Protein AF-A0A535SKG4-F1 (afdb_monomer_lite)

Secondary structure (DSSP, 8-state):
--HHHHHHHHHHHHTTT-SS-GGGGGGS-HHHHHHHHHHHHHHEEE-SS--SS--HHHHHHHHHHHH-----HHHHHHHHHHTTPPBS-TT-SS--BSEEESS-GGGG---

Sequence (111 aa):
MSRKDYERLCSELDNTRQKDHPHAYEVLSQEEREALQYWIERAIQTAPKADERHSSYGLKHEYERETKLYVSHAQFKGAMLVAGYLPTEKGEQSWHFKIKPAYDEKSFSHD

pLDDT: mean 79.91, std 12.3, range [37.0, 92.19]

Foldseek 3Di:
DDPVVLVVLLVVLVVQPAPLRLCVLVVDDPVVLVLLLVCCVQFKDAAPDWDPPDWLVNVQVVSCVVVVDHDDSSSSVNSCVVNPWDFPDSNDNTGITRIDTPDDPVPDDDD

Structure (mmCIF, N/CA/C/O backbone):
data_AF-A0A535SKG4-F1
#
_entry.id   AF-A0A535SKG4-F1
#
loop_
_atom_site.group_PDB
_atom_site.id
_atom_site.type_symbol
_atom_site.label_atom_id
_atom_site.label_alt_id
_atom_site.label_comp_id
_atom_site.label_asym_id
_atom_site.label_entity_id
_atom_site.label_seq_id
_atom_site.pdbx_PDB_ins_code
_atom_site.Cartn_x
_atom_site.Ca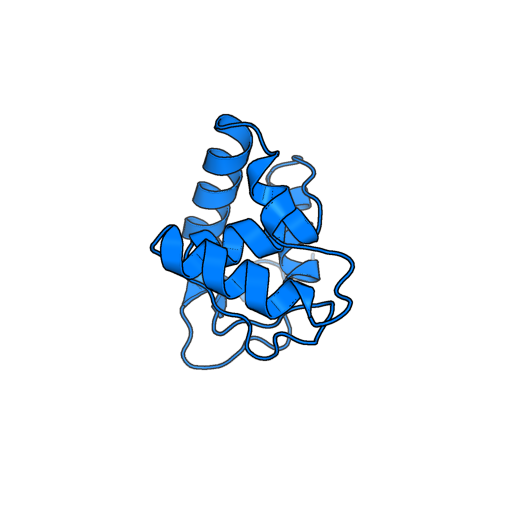rtn_y
_atom_site.Cartn_z
_atom_site.occupancy
_atom_site.B_iso_or_equiv
_atom_site.auth_seq_id
_atom_site.auth_comp_id
_atom_site.auth_asym_id
_atom_site.auth_atom_id
_atom_site.pdbx_PDB_model_num
AT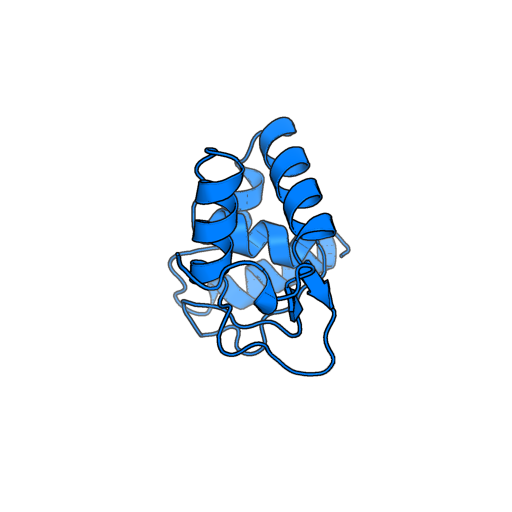OM 1 N N . MET A 1 1 ? -3.263 -11.025 -0.327 1.00 70.75 1 MET A N 1
ATOM 2 C CA . MET A 1 1 ? -2.198 -11.918 0.202 1.00 70.75 1 MET A CA 1
ATOM 3 C C . MET A 1 1 ? -2.752 -12.775 1.348 1.00 70.75 1 MET A C 1
ATOM 5 O O . MET A 1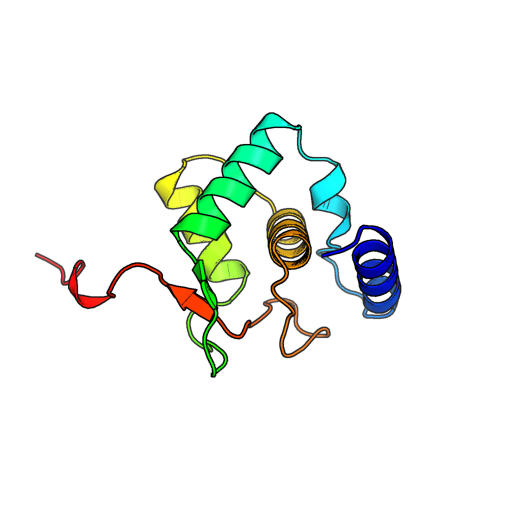 1 ? -3.711 -12.340 1.972 1.00 70.75 1 MET A O 1
ATOM 9 N N . SER A 1 2 ? -2.226 -13.979 1.625 1.00 79.94 2 SER A N 1
ATOM 10 C CA . SER A 1 2 ? -2.662 -14.775 2.794 1.00 79.94 2 SER A CA 1
ATOM 11 C C . SER A 1 2 ? -2.110 -14.190 4.100 1.00 79.94 2 SER A C 1
ATOM 13 O O . SER A 1 2 ? -0.997 -13.666 4.110 1.00 79.94 2 SER A O 1
ATOM 15 N N . ARG A 1 3 ? -2.834 -14.329 5.222 1.00 79.56 3 ARG A N 1
ATOM 16 C CA . ARG A 1 3 ? -2.363 -13.873 6.547 1.00 79.56 3 ARG A CA 1
ATOM 17 C C . ARG A 1 3 ? -1.001 -14.475 6.915 1.00 79.56 3 ARG A C 1
ATOM 19 O O . ARG A 1 3 ? -0.135 -13.760 7.394 1.00 79.56 3 ARG A O 1
ATOM 26 N N . LYS A 1 4 ? -0.783 -15.760 6.618 1.00 82.06 4 LYS A N 1
ATOM 27 C CA . LYS A 1 4 ? 0.497 -16.434 6.902 1.00 82.06 4 LYS A CA 1
ATOM 28 C C . LYS A 1 4 ? 1.661 -15.852 6.096 1.00 82.06 4 LYS A C 1
ATOM 30 O O . LYS A 1 4 ? 2.773 -15.756 6.605 1.00 82.06 4 LYS A O 1
ATOM 35 N N . ASP A 1 5 ? 1.406 -15.454 4.850 1.00 83.50 5 ASP A N 1
ATOM 36 C CA . ASP A 1 5 ? 2.424 -14.823 4.002 1.00 83.50 5 ASP A CA 1
ATOM 37 C C . ASP A 1 5 ? 2.750 -13.415 4.510 1.00 83.50 5 ASP A C 1
ATOM 39 O O . ASP A 1 5 ? 3.912 -13.012 4.516 1.00 83.50 5 ASP A O 1
ATOM 43 N N . TYR A 1 6 ? 1.735 -12.695 4.999 1.00 83.31 6 TYR A N 1
ATOM 44 C CA . TYR A 1 6 ? 1.905 -11.400 5.653 1.00 83.31 6 TYR A CA 1
ATOM 45 C C . TYR A 1 6 ? 2.748 -11.492 6.923 1.00 83.31 6 TYR A C 1
ATOM 47 O O . TYR A 1 6 ? 3.744 -10.782 7.035 1.00 83.31 6 TYR A O 1
ATOM 55 N N . GLU A 1 7 ? 2.410 -12.402 7.835 1.00 83.50 7 GLU A N 1
ATOM 56 C CA . GLU A 1 7 ? 3.164 -12.631 9.074 1.00 83.50 7 GLU A CA 1
ATOM 57 C C . GLU A 1 7 ? 4.620 -13.017 8.784 1.00 83.50 7 GLU A C 1
ATOM 59 O O . GLU A 1 7 ? 5.546 -12.497 9.408 1.00 83.50 7 GLU A O 1
ATOM 64 N N . ARG A 1 8 ? 4.848 -13.880 7.783 1.00 85.06 8 ARG A N 1
ATOM 65 C CA . ARG A 1 8 ? 6.199 -14.261 7.358 1.00 85.06 8 ARG A CA 1
ATOM 66 C C . ARG A 1 8 ? 6.995 -13.062 6.844 1.00 85.06 8 ARG A C 1
ATOM 68 O O . ARG A 1 8 ? 8.146 -12.895 7.235 1.00 85.06 8 ARG A O 1
ATOM 75 N N . LEU A 1 9 ? 6.401 -12.233 5.984 1.00 80.12 9 LEU A N 1
ATOM 76 C CA . LEU A 1 9 ? 7.059 -11.031 5.463 1.00 80.12 9 LEU A CA 1
ATOM 77 C C . LEU A 1 9 ? 7.373 -10.027 6.569 1.00 80.12 9 LEU A C 1
ATOM 79 O O . LEU A 1 9 ? 8.453 -9.446 6.562 1.00 80.12 9 LEU A O 1
ATOM 83 N N . CYS A 1 10 ? 6.463 -9.849 7.523 1.00 79.62 10 CYS A N 1
ATOM 84 C CA . CYS A 1 10 ? 6.703 -9.003 8.685 1.00 79.62 10 CYS A CA 1
ATOM 85 C C . CYS A 1 10 ? 7.898 -9.524 9.501 1.00 79.62 10 CYS A C 1
ATOM 87 O O . CYS A 1 10 ? 8.845 -8.783 9.740 1.00 79.62 10 CYS A O 1
ATOM 89 N N . SER A 1 11 ? 7.939 -10.827 9.791 1.00 79.69 11 SER A N 1
ATOM 90 C CA . SER A 1 11 ? 9.064 -11.446 10.505 1.00 79.69 11 SER A CA 1
ATOM 91 C C . SER A 1 11 ? 10.403 -11.351 9.748 1.00 79.69 11 SER A C 1
ATOM 93 O O . SER A 1 11 ? 11.463 -11.204 10.357 1.00 79.69 11 SER A O 1
ATOM 95 N N . GLU A 1 12 ? 10.390 -11.389 8.411 1.00 78.50 12 GLU A N 1
ATOM 96 C CA . GLU A 1 12 ? 11.590 -11.139 7.599 1.00 78.50 12 GLU A CA 1
ATOM 97 C C . GLU A 1 12 ? 12.096 -9.691 7.745 1.00 78.50 12 GLU A C 1
ATOM 99 O O . GLU A 1 12 ? 13.307 -9.457 7.739 1.00 78.50 12 GLU A O 1
ATOM 104 N N . LEU A 1 13 ? 11.186 -8.725 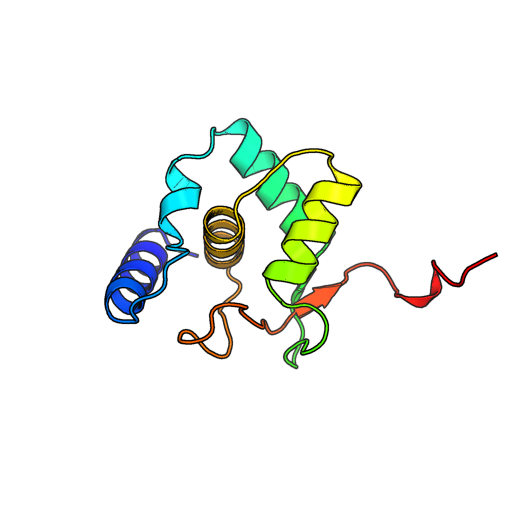7.908 1.00 73.12 13 LEU A N 1
ATOM 105 C CA . LEU A 1 13 ? 11.493 -7.298 8.022 1.00 73.12 13 LEU A CA 1
ATOM 106 C C . LEU A 1 13 ? 11.963 -6.889 9.424 1.00 73.12 13 LEU A C 1
ATOM 108 O O . LEU A 1 13 ? 12.788 -5.978 9.522 1.00 73.12 13 LEU A O 1
ATOM 112 N N . ASP A 1 14 ? 11.554 -7.597 10.480 1.00 67.69 14 ASP A N 1
ATOM 113 C CA . ASP A 1 14 ? 12.053 -7.399 11.854 1.00 67.69 14 ASP A CA 1
ATOM 114 C C . ASP A 1 14 ? 13.594 -7.443 11.930 1.00 67.69 14 ASP A C 1
ATOM 116 O O . ASP A 1 14 ? 14.228 -6.708 12.692 1.00 67.69 14 ASP A O 1
ATOM 120 N N . ASN A 1 15 ? 14.230 -8.242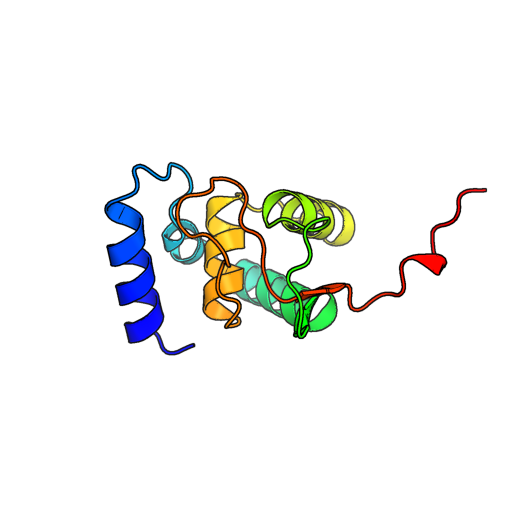 11.068 1.00 62.56 15 ASN A N 1
ATOM 121 C CA . ASN A 1 15 ? 15.687 -8.388 11.021 1.00 62.56 15 ASN A CA 1
ATOM 122 C C . ASN A 1 15 ? 16.425 -7.204 10.366 1.00 62.56 15 ASN A C 1
ATOM 124 O O . ASN A 1 15 ? 17.653 -7.140 10.417 1.00 62.56 15 ASN A O 1
ATOM 128 N N . THR A 1 16 ? 15.713 -6.248 9.760 1.00 61.56 16 THR A N 1
ATOM 129 C CA . THR A 1 16 ? 16.313 -5.181 8.935 1.00 61.56 16 THR A CA 1
ATOM 130 C C . THR A 1 16 ? 16.464 -3.820 9.628 1.00 61.56 16 THR A C 1
ATOM 132 O O . THR A 1 16 ? 16.806 -2.839 8.973 1.00 61.56 16 THR A O 1
ATOM 135 N N . ARG A 1 17 ? 16.270 -3.725 10.958 1.00 58.31 17 ARG A N 1
ATOM 136 C CA . ARG A 1 17 ? 16.288 -2.447 11.725 1.00 58.31 17 ARG A CA 1
ATOM 137 C C . ARG A 1 17 ? 15.317 -1.385 11.178 1.00 58.31 17 ARG A C 1
ATOM 139 O O . ARG A 1 17 ? 15.520 -0.182 11.363 1.00 58.31 17 ARG A O 1
ATOM 146 N N . GLN A 1 18 ? 14.260 -1.815 10.502 1.00 64.44 18 GLN A N 1
ATOM 147 C CA . GLN A 1 18 ? 13.291 -0.917 9.899 1.00 64.44 18 GLN A CA 1
ATOM 148 C C . GLN A 1 18 ? 12.423 -0.285 10.994 1.00 64.44 18 GLN A C 1
ATOM 150 O O . GLN A 1 18 ? 11.773 -0.988 11.760 1.00 64.44 18 GLN A O 1
ATOM 155 N N . LYS A 1 19 ? 12.423 1.051 11.088 1.00 66.00 19 LYS A N 1
ATOM 156 C CA . LYS A 1 19 ? 11.624 1.777 12.095 1.00 66.00 19 LYS A CA 1
ATOM 157 C C . LYS A 1 19 ? 10.117 1.676 11.838 1.00 66.00 19 LYS A C 1
ATOM 159 O O . LYS A 1 19 ? 9.333 1.688 12.780 1.00 66.00 19 LYS A O 1
ATOM 164 N N . ASP A 1 20 ? 9.731 1.562 10.570 1.00 74.56 20 ASP A N 1
ATOM 165 C CA . ASP A 1 20 ? 8.344 1.623 10.108 1.00 74.56 20 ASP A CA 1
ATOM 166 C C . ASP A 1 20 ? 7.781 0.216 9.860 1.00 74.56 20 ASP A C 1
ATOM 168 O O . ASP A 1 20 ? 7.589 -0.189 8.711 1.00 74.56 20 ASP A O 1
ATOM 172 N N . HIS A 1 21 ? 7.575 -0.546 10.939 1.00 78.12 21 HIS A N 1
ATOM 173 C CA . HIS A 1 21 ? 7.188 -1.955 10.852 1.00 78.12 21 HIS A CA 1
ATOM 174 C C . HIS A 1 21 ? 5.725 -2.138 10.383 1.00 78.12 21 HIS A C 1
ATOM 176 O O . HIS A 1 21 ? 4.814 -1.560 10.988 1.00 78.12 21 HIS A O 1
ATOM 182 N N . PRO A 1 22 ? 5.452 -2.973 9.360 1.00 81.00 22 PRO A N 1
ATOM 183 C CA . PRO A 1 22 ? 4.124 -3.102 8.750 1.00 81.00 22 PRO A CA 1
ATOM 184 C C . PRO A 1 22 ? 3.012 -3.570 9.704 1.00 81.00 22 PRO A C 1
ATOM 186 O O . PRO A 1 22 ? 1.850 -3.248 9.462 1.00 81.00 22 PRO A O 1
ATOM 189 N N . HIS A 1 23 ? 3.334 -4.219 10.833 1.00 83.00 23 HIS A N 1
ATOM 190 C CA . HIS A 1 23 ? 2.348 -4.559 11.879 1.00 83.00 23 HIS A CA 1
ATOM 191 C C . HIS A 1 23 ? 1.537 -3.363 12.393 1.00 83.00 23 HIS A C 1
ATOM 193 O O . HIS A 1 23 ? 0.434 -3.558 12.895 1.00 83.00 23 HIS A O 1
ATOM 199 N N . ALA A 1 24 ? 2.019 -2.127 12.233 1.00 85.06 24 ALA A N 1
ATOM 200 C CA . ALA A 1 24 ? 1.241 -0.942 12.586 1.00 85.06 24 ALA A CA 1
ATOM 201 C C . ALA A 1 24 ? -0.123 -0.885 11.862 1.00 85.06 24 ALA A C 1
ATOM 203 O O . ALA A 1 24 ? -1.070 -0.301 12.390 1.00 85.06 24 ALA A O 1
ATOM 204 N N . TYR A 1 25 ? -0.256 -1.528 10.694 1.00 87.19 25 TYR A N 1
ATOM 205 C CA . TYR A 1 25 ? -1.530 -1.684 9.985 1.00 87.19 25 TYR A CA 1
ATOM 206 C C . TYR A 1 25 ? -2.590 -2.431 10.812 1.00 87.19 25 TYR A C 1
ATOM 208 O O . TYR A 1 25 ? -3.770 -2.097 10.750 1.00 87.19 25 TYR A O 1
ATOM 216 N N . GLU A 1 26 ? -2.187 -3.385 11.653 1.00 85.12 26 GLU A N 1
ATOM 217 C CA . GLU A 1 26 ? -3.102 -4.138 12.522 1.00 85.12 26 GLU A CA 1
ATOM 218 C C . GLU A 1 26 ? -3.612 -3.335 13.723 1.00 85.12 26 GLU A C 1
ATOM 220 O O . GLU A 1 26 ? -4.470 -3.813 14.463 1.00 85.12 26 GLU A O 1
ATOM 225 N N . VAL A 1 27 ? -3.111 -2.116 13.917 1.00 88.69 27 VAL A N 1
ATOM 226 C CA . VAL A 1 27 ? -3.599 -1.198 14.952 1.00 88.69 27 VAL A CA 1
ATOM 227 C C . VAL A 1 27 ? -4.725 -0.307 14.417 1.00 88.69 27 VAL A C 1
ATOM 229 O O . VAL A 1 27 ? -5.521 0.190 15.206 1.00 88.69 27 VAL A O 1
ATOM 232 N N . LEU A 1 28 ? -4.836 -0.136 13.092 1.00 87.44 28 LEU A N 1
ATOM 233 C CA . LEU A 1 28 ? -5.926 0.632 12.480 1.00 87.44 28 LEU A CA 1
ATOM 234 C C . LEU A 1 28 ? -7.284 0.013 12.819 1.00 87.44 28 LEU A C 1
ATOM 236 O O . LEU A 1 28 ? -7.411 -1.215 12.866 1.00 87.44 28 LEU A O 1
ATOM 240 N N . SER A 1 29 ? -8.304 0.846 12.996 1.00 90.31 29 SER A N 1
ATOM 241 C CA . SER A 1 29 ? -9.692 0.389 13.071 1.00 90.31 29 SER A CA 1
ATOM 242 C C . SER A 1 29 ? -10.122 -0.290 11.767 1.00 90.31 29 SER A C 1
ATOM 244 O O . SER A 1 29 ? -9.500 -0.124 10.715 1.00 90.31 29 SER A O 1
ATOM 246 N N . GLN A 1 30 ? -11.197 -1.075 11.825 1.00 88.94 30 GLN A N 1
ATOM 247 C CA . GLN A 1 30 ? -11.739 -1.736 10.637 1.00 88.94 30 GLN A CA 1
ATOM 248 C C . GLN A 1 30 ? -12.089 -0.718 9.537 1.00 88.94 30 GLN A C 1
ATOM 250 O O . GLN A 1 30 ? -11.729 -0.922 8.383 1.00 88.94 30 GLN A O 1
ATOM 255 N N . GLU A 1 31 ? -12.700 0.407 9.913 1.00 88.94 31 GLU A N 1
ATOM 256 C CA . GLU A 1 31 ? -13.101 1.484 9.000 1.00 88.94 31 GLU A CA 1
ATOM 257 C C . GLU A 1 31 ? -11.893 2.135 8.309 1.00 88.94 31 GLU A C 1
ATOM 259 O O . GLU A 1 31 ? -11.887 2.304 7.091 1.00 88.94 31 GLU A O 1
ATOM 264 N N . GLU A 1 32 ? -10.826 2.441 9.057 1.00 89.19 32 GLU A N 1
ATOM 265 C CA . GLU A 1 32 ? -9.591 2.999 8.485 1.00 89.19 32 GLU A CA 1
ATOM 266 C C . GLU A 1 32 ? -8.906 2.011 7.536 1.00 89.19 32 GLU A C 1
ATOM 268 O O . GLU A 1 32 ? -8.386 2.406 6.491 1.00 89.19 32 GLU A O 1
ATOM 273 N N . ARG A 1 33 ? -8.909 0.715 7.876 1.00 90.81 33 ARG A N 1
ATOM 274 C CA . ARG A 1 33 ? -8.361 -0.326 6.996 1.00 90.81 33 ARG A CA 1
ATOM 275 C C . ARG A 1 33 ? -9.148 -0.419 5.704 1.00 90.81 33 ARG A C 1
ATOM 277 O O . ARG A 1 33 ? -8.528 -0.508 4.650 1.00 90.81 33 ARG A O 1
ATOM 284 N N . GLU A 1 34 ? -10.473 -0.415 5.782 1.00 90.56 34 GLU A N 1
ATOM 285 C CA . GLU A 1 34 ? -11.350 -0.489 4.616 1.00 90.56 34 GLU A CA 1
ATOM 286 C C . GLU A 1 34 ? -11.189 0.737 3.718 1.00 90.56 34 GLU A C 1
ATOM 288 O O . GLU A 1 34 ? -10.999 0.577 2.516 1.00 90.56 34 GLU A O 1
ATOM 293 N N . ALA A 1 35 ? -11.163 1.945 4.287 1.00 89.69 35 ALA A N 1
ATOM 294 C CA . ALA A 1 35 ? -10.937 3.176 3.530 1.00 89.69 35 ALA A CA 1
ATOM 295 C C . ALA A 1 35 ? -9.569 3.178 2.828 1.00 89.69 35 ALA A C 1
ATOM 297 O O . ALA A 1 35 ? -9.470 3.528 1.650 1.00 89.69 35 ALA A O 1
ATOM 298 N N . LEU A 1 36 ? -8.520 2.741 3.530 1.00 91.44 36 LEU A N 1
ATOM 299 C CA . LEU A 1 36 ? -7.171 2.666 2.982 1.00 91.44 36 LEU A CA 1
ATOM 300 C C . LEU A 1 36 ? -7.052 1.606 1.881 1.00 91.44 36 LEU A C 1
ATOM 302 O O . LEU A 1 36 ? -6.470 1.885 0.835 1.00 91.44 36 LEU A O 1
ATOM 306 N N . GLN A 1 37 ? -7.625 0.416 2.079 1.00 91.31 37 GLN A N 1
ATOM 307 C CA . GLN A 1 37 ? -7.639 -0.634 1.054 1.00 91.31 37 GLN A CA 1
ATOM 308 C C . GLN A 1 37 ? -8.440 -0.196 -0.174 1.00 91.31 37 GLN A C 1
ATOM 310 O O . GLN A 1 37 ? -7.951 -0.307 -1.294 1.00 91.31 37 GLN A O 1
ATOM 315 N N . TYR A 1 38 ? -9.614 0.400 0.035 1.00 91.31 38 TYR A N 1
ATOM 316 C CA . TYR A 1 38 ? -10.440 0.935 -1.042 1.00 91.31 38 TYR A CA 1
ATOM 317 C C . TYR A 1 38 ? -9.708 2.007 -1.854 1.00 91.31 38 TYR A C 1
ATOM 319 O O . TYR A 1 38 ? -9.794 2.032 -3.083 1.00 91.31 38 TYR A O 1
ATOM 327 N N . TRP A 1 39 ? -8.961 2.892 -1.188 1.00 92.19 39 TRP A N 1
ATOM 328 C CA . TRP A 1 39 ? -8.148 3.882 -1.884 1.00 92.19 39 TRP A CA 1
ATOM 329 C C . TRP A 1 39 ? -7.015 3.227 -2.678 1.00 92.19 39 TRP A C 1
ATOM 331 O O . TRP A 1 39 ? -6.870 3.525 -3.859 1.00 92.19 39 TRP A O 1
ATOM 341 N N . ILE A 1 40 ? -6.264 2.296 -2.077 1.00 91.06 40 ILE A N 1
ATOM 342 C CA . ILE A 1 40 ? -5.174 1.569 -2.751 1.00 91.06 40 ILE A CA 1
ATOM 343 C C . ILE A 1 40 ? -5.689 0.860 -4.009 1.00 91.06 40 ILE A C 1
ATOM 345 O O . ILE A 1 40 ? -5.081 0.981 -5.069 1.00 91.06 40 ILE A O 1
ATOM 349 N N . GLU A 1 41 ? -6.825 0.169 -3.927 1.00 89.62 41 GLU A N 1
ATOM 350 C CA . GLU A 1 41 ? -7.424 -0.546 -5.061 1.00 89.62 41 GLU A CA 1
ATOM 351 C C . GLU A 1 41 ? -7.836 0.380 -6.215 1.00 89.62 41 GLU A C 1
ATOM 353 O O . GLU A 1 41 ? -7.817 -0.031 -7.376 1.00 89.62 41 GLU A O 1
ATOM 358 N N . ARG A 1 42 ? -8.211 1.630 -5.918 1.00 88.50 42 ARG A N 1
ATOM 359 C CA . ARG A 1 42 ? -8.661 2.598 -6.932 1.00 88.50 42 ARG A CA 1
ATOM 360 C C . ARG A 1 42 ? -7.545 3.476 -7.467 1.00 88.50 42 ARG A C 1
ATOM 362 O O . ARG A 1 42 ? -7.582 3.821 -8.642 1.00 88.50 42 ARG A O 1
ATOM 369 N N . ALA A 1 43 ? -6.596 3.857 -6.618 1.00 86.19 43 ALA A N 1
ATOM 370 C CA . ALA A 1 43 ? -5.515 4.775 -6.951 1.00 86.19 43 ALA A CA 1
ATOM 371 C C . ALA A 1 43 ? -4.290 4.057 -7.529 1.00 86.19 43 ALA A C 1
ATOM 373 O O . ALA A 1 43 ? -3.528 4.668 -8.275 1.00 86.19 43 ALA A O 1
ATOM 374 N N . ILE A 1 44 ? -4.095 2.770 -7.223 1.00 87.75 44 ILE A N 1
ATOM 375 C CA . ILE A 1 44 ? -2.879 2.029 -7.563 1.00 87.75 44 ILE A CA 1
ATOM 376 C C . ILE A 1 44 ? -3.222 0.832 -8.449 1.00 87.75 44 ILE A C 1
ATOM 378 O O . ILE A 1 44 ? -4.054 -0.005 -8.111 1.00 87.75 44 ILE A O 1
ATOM 382 N N . GLN A 1 45 ? -2.530 0.721 -9.583 1.00 84.12 45 GLN A N 1
ATOM 383 C CA . GLN A 1 45 ? -2.594 -0.442 -10.465 1.00 84.12 45 GLN A CA 1
ATOM 384 C C . GLN A 1 45 ? -1.254 -1.173 -10.488 1.00 84.12 45 GLN A C 1
ATOM 386 O O . GLN A 1 45 ? -0.195 -0.563 -10.358 1.00 84.12 45 GLN A O 1
ATOM 391 N N . THR A 1 46 ? -1.281 -2.485 -10.725 1.00 83.50 46 THR A N 1
ATOM 392 C CA . THR A 1 46 ? -0.057 -3.259 -10.968 1.00 83.50 46 THR A CA 1
ATOM 393 C C . THR A 1 46 ? 0.608 -2.832 -12.280 1.00 83.50 46 THR A C 1
ATOM 395 O O . THR A 1 46 ? -0.053 -2.529 -13.278 1.00 83.50 46 THR A O 1
ATOM 398 N N . ALA A 1 47 ? 1.940 -2.809 -12.289 1.00 80.81 47 ALA A N 1
ATOM 399 C CA . ALA A 1 47 ? 2.741 -2.458 -13.455 1.00 80.81 47 ALA A CA 1
ATOM 400 C C . ALA A 1 47 ? 3.883 -3.466 -13.666 1.00 80.81 47 ALA A C 1
ATOM 402 O O . ALA A 1 47 ? 4.339 -4.105 -12.720 1.00 80.81 47 ALA A O 1
ATOM 403 N N . PRO A 1 48 ? 4.391 -3.627 -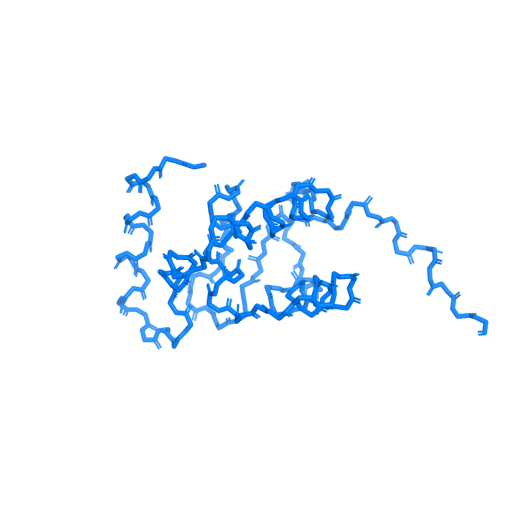14.902 1.00 74.06 48 PRO A N 1
ATOM 404 C CA . PRO A 1 48 ? 5.517 -4.524 -15.167 1.00 74.06 48 PRO A CA 1
ATOM 405 C C . PRO A 1 48 ? 6.857 -3.981 -14.645 1.00 74.06 48 PRO A C 1
ATOM 407 O O . PRO A 1 48 ? 7.783 -4.758 -14.404 1.00 74.06 48 PRO A O 1
ATOM 410 N N . LYS A 1 49 ? 6.974 -2.659 -14.472 1.00 75.25 49 LYS A N 1
ATOM 411 C CA . LYS A 1 49 ? 8.175 -1.978 -13.976 1.00 75.25 49 LYS A CA 1
ATOM 412 C C . LYS A 1 49 ? 7.898 -1.344 -12.619 1.00 75.25 49 LYS A C 1
ATOM 414 O O . LYS A 1 49 ? 6.755 -1.012 -12.321 1.00 75.25 49 LYS A O 1
ATOM 419 N N . ALA A 1 50 ? 8.949 -1.227 -11.812 1.00 73.94 50 ALA A N 1
ATOM 420 C CA . ALA A 1 50 ? 8.891 -0.470 -10.574 1.00 73.94 50 ALA A CA 1
ATOM 421 C C . ALA A 1 50 ? 8.678 1.010 -10.889 1.00 73.94 50 ALA A C 1
ATOM 423 O O . ALA A 1 50 ? 9.290 1.527 -11.827 1.00 73.94 50 ALA A O 1
ATOM 424 N N . ASP A 1 51 ? 7.813 1.661 -10.123 1.00 74.44 51 ASP A N 1
ATOM 425 C CA . ASP A 1 51 ? 7.692 3.109 -10.165 1.00 74.44 51 ASP A CA 1
ATOM 426 C C . ASP A 1 51 ? 8.709 3.710 -9.195 1.00 74.44 51 ASP A C 1
ATOM 428 O O . ASP A 1 51 ? 8.547 3.647 -7.977 1.00 74.44 51 ASP A O 1
ATOM 432 N N . GLU A 1 52 ? 9.791 4.250 -9.751 1.00 71.81 52 GLU A N 1
ATOM 433 C CA . GLU A 1 52 ? 10.839 4.937 -8.987 1.00 71.81 52 GLU A CA 1
ATOM 434 C C . GLU A 1 52 ? 10.418 6.352 -8.556 1.00 71.81 52 GLU A C 1
ATOM 436 O O . GLU A 1 52 ? 11.092 6.978 -7.742 1.00 71.81 52 GLU A O 1
ATOM 441 N N . ARG A 1 53 ? 9.306 6.881 -9.086 1.00 71.75 53 ARG A N 1
ATOM 442 C CA . ARG A 1 53 ? 8.777 8.203 -8.720 1.00 71.75 53 ARG A CA 1
ATOM 443 C C . ARG A 1 53 ? 7.821 8.109 -7.536 1.00 71.75 53 ARG A C 1
ATOM 445 O O . ARG A 1 53 ? 7.836 8.976 -6.663 1.00 71.75 53 ARG A O 1
ATOM 452 N N . HIS A 1 54 ? 7.025 7.045 -7.477 1.00 75.81 54 HIS A N 1
ATOM 453 C CA . HIS A 1 54 ? 6.003 6.847 -6.450 1.00 75.81 54 HIS A CA 1
ATOM 454 C C . HIS A 1 54 ? 6.439 5.810 -5.407 1.00 75.81 54 HIS A C 1
ATOM 456 O O . HIS A 1 54 ? 6.068 4.636 -5.449 1.00 75.81 54 HIS A O 1
ATOM 462 N N . SER A 1 55 ? 7.217 6.262 -4.421 1.00 83.75 55 SER A N 1
ATOM 463 C CA . SER A 1 55 ? 7.531 5.456 -3.234 1.00 83.75 55 SER A CA 1
ATOM 464 C C . SER A 1 55 ? 6.339 5.365 -2.268 1.00 83.75 55 SER A C 1
ATOM 466 O O . SER A 1 55 ? 5.421 6.188 -2.305 1.00 83.75 55 SER A O 1
ATOM 468 N N . SER A 1 56 ? 6.382 4.422 -1.319 1.00 83.56 56 SER A N 1
ATOM 469 C CA . SER A 1 56 ? 5.389 4.306 -0.237 1.00 83.56 56 SER A CA 1
ATOM 470 C C . SER A 1 56 ? 5.198 5.602 0.545 1.00 83.56 56 SER A C 1
ATOM 472 O O . SER A 1 56 ? 4.108 5.847 1.049 1.00 83.56 56 SER A O 1
ATOM 474 N N . TYR A 1 57 ? 6.234 6.438 0.645 1.00 84.50 57 TYR A N 1
ATOM 475 C CA . TYR A 1 57 ? 6.136 7.744 1.288 1.00 84.50 57 TYR A CA 1
ATOM 476 C C . TYR A 1 57 ? 5.329 8.735 0.437 1.00 84.50 57 TYR A C 1
ATOM 478 O O . TYR A 1 57 ? 4.457 9.423 0.962 1.00 84.50 57 TYR A O 1
ATOM 486 N N . GLY A 1 58 ? 5.578 8.778 -0.876 1.00 84.69 58 GLY A N 1
ATOM 487 C CA . GLY A 1 58 ? 4.838 9.638 -1.805 1.00 84.69 58 GLY A CA 1
ATOM 488 C C . GLY A 1 58 ? 3.353 9.278 -1.875 1.00 84.69 58 GLY A C 1
ATOM 489 O O . GLY A 1 58 ? 2.502 10.147 -1.708 1.00 84.69 58 GLY A O 1
ATOM 490 N N . LEU A 1 59 ? 3.049 7.987 -2.013 1.00 87.06 59 LEU A N 1
ATOM 491 C CA . LEU A 1 59 ? 1.673 7.479 -2.081 1.00 87.06 59 LEU A CA 1
ATOM 492 C C . LEU A 1 59 ? 0.904 7.691 -0.776 1.00 87.06 59 LEU A C 1
ATOM 494 O O . LEU A 1 59 ? -0.276 8.023 -0.793 1.00 87.06 59 LEU A O 1
ATOM 498 N N . LYS A 1 60 ? 1.589 7.566 0.365 1.00 89.25 60 LYS A N 1
ATOM 499 C CA . LYS A 1 60 ? 1.028 7.890 1.678 1.00 89.25 60 LYS A CA 1
ATOM 500 C C . LYS A 1 60 ? 0.579 9.352 1.748 1.00 89.25 60 LYS A C 1
ATOM 502 O O . LYS A 1 60 ? -0.517 9.627 2.224 1.00 89.25 60 LYS A O 1
ATOM 507 N N . HIS A 1 61 ? 1.384 10.289 1.244 1.00 87.88 61 HIS A N 1
ATOM 508 C CA . HIS A 1 61 ? 0.984 11.702 1.178 1.00 87.88 61 HIS A CA 1
ATOM 509 C C . HIS A 1 61 ? -0.182 11.938 0.221 1.00 87.88 61 HIS A C 1
ATOM 511 O O . HIS A 1 61 ? -1.020 12.795 0.484 1.00 87.88 61 HIS A O 1
ATOM 517 N N . GLU A 1 62 ? -0.261 11.191 -0.876 1.00 87.88 62 GLU A N 1
ATOM 518 C CA . GLU A 1 62 ? -1.380 11.291 -1.810 1.00 87.88 62 GLU A CA 1
ATOM 519 C C . GLU A 1 62 ? -2.696 10.825 -1.183 1.00 87.88 62 GLU A C 1
ATOM 521 O O . GLU A 1 62 ? -3.673 11.575 -1.198 1.00 87.88 62 GLU A O 1
ATOM 526 N N . TYR A 1 63 ? -2.677 9.674 -0.503 1.00 88.56 63 TYR A N 1
ATOM 527 C CA . TYR A 1 63 ? -3.798 9.199 0.305 1.00 88.56 63 TYR A CA 1
ATOM 528 C C . TYR A 1 63 ? -4.258 10.254 1.319 1.00 88.56 63 TYR A C 1
ATOM 530 O O . TYR A 1 63 ? -5.443 10.586 1.370 1.00 88.56 63 TYR A O 1
ATOM 538 N N . GLU A 1 64 ? -3.334 10.829 2.097 1.00 90.62 64 GLU A N 1
ATOM 539 C CA . GLU A 1 64 ? -3.666 11.857 3.094 1.00 90.62 64 GLU A CA 1
ATOM 540 C C . GLU A 1 64 ? -4.230 13.131 2.449 1.00 90.62 64 GLU A C 1
ATOM 542 O O . GLU A 1 64 ? -5.150 13.755 2.985 1.00 90.62 64 GLU A O 1
ATOM 547 N N . ARG A 1 65 ? -3.715 13.531 1.279 1.00 88.06 65 ARG A N 1
ATOM 548 C CA . ARG A 1 65 ? -4.217 14.705 0.553 1.00 88.06 65 ARG A CA 1
ATOM 549 C C . ARG A 1 65 ? -5.638 14.506 0.047 1.00 88.06 65 ARG A C 1
ATOM 551 O O . ARG A 1 65 ? -6.424 15.452 0.158 1.00 88.06 65 ARG A O 1
ATOM 558 N N . GLU A 1 66 ? -5.948 13.336 -0.499 1.00 87.12 66 GLU A N 1
ATOM 559 C CA . GLU A 1 66 ? -7.251 13.033 -1.097 1.00 87.12 66 GLU A CA 1
ATOM 560 C C . GLU A 1 66 ? -8.317 12.726 -0.046 1.00 87.12 66 GLU A C 1
ATOM 562 O O . GLU A 1 66 ? -9.422 13.260 -0.107 1.00 87.12 66 GLU A O 1
ATOM 567 N N . THR A 1 67 ? -7.982 11.896 0.941 1.00 84.69 67 THR A N 1
ATOM 568 C CA . THR A 1 67 ? -8.949 11.413 1.937 1.00 84.69 67 THR A CA 1
ATOM 569 C C . THR A 1 67 ? -9.046 12.309 3.168 1.00 84.69 67 THR A C 1
ATOM 571 O O . THR A 1 67 ? -10.022 12.219 3.909 1.00 84.69 67 THR A O 1
ATOM 574 N N . LYS A 1 68 ? -8.045 13.174 3.402 1.00 86.94 68 LYS A N 1
ATOM 575 C CA . LYS A 1 68 ? -7.855 13.932 4.655 1.00 86.94 68 LYS A CA 1
ATOM 576 C C . LYS A 1 68 ? -7.699 13.049 5.900 1.00 86.94 68 LYS A C 1
ATOM 578 O O . LYS A 1 68 ? -7.745 13.564 7.015 1.00 86.94 68 LYS A O 1
ATOM 583 N N . LEU A 1 69 ? -7.482 11.745 5.721 1.00 87.06 69 LEU A N 1
ATOM 584 C CA . LEU A 1 69 ? -7.228 10.790 6.793 1.00 87.06 69 LEU A CA 1
ATOM 585 C C . LEU A 1 69 ? -5.727 10.597 6.949 1.00 87.06 69 LEU A C 1
ATOM 587 O O . LEU A 1 69 ? -5.038 10.329 5.972 1.00 87.06 69 LEU A O 1
ATOM 591 N N . TYR A 1 70 ? -5.229 10.715 8.176 1.00 87.56 70 TYR A N 1
ATOM 592 C CA . TYR A 1 70 ? -3.818 10.497 8.481 1.00 87.56 70 TYR A CA 1
ATOM 593 C C . TYR A 1 70 ? -3.495 9.002 8.553 1.00 87.56 70 TYR A C 1
ATOM 595 O O . TYR A 1 70 ? -4.236 8.233 9.162 1.00 87.56 70 TYR A O 1
ATOM 603 N N . VAL A 1 71 ? -2.353 8.597 7.995 1.00 88.69 71 VAL A N 1
ATOM 604 C CA . VAL A 1 71 ? -1.844 7.226 8.116 1.00 88.69 71 VAL A CA 1
ATOM 605 C C . VAL A 1 71 ? -0.334 7.253 8.301 1.00 88.69 71 VAL A C 1
ATOM 607 O O . VAL A 1 71 ? 0.385 7.939 7.586 1.00 88.69 71 VAL A O 1
ATOM 610 N N . SER A 1 72 ? 0.207 6.501 9.255 1.00 88.94 72 SER A N 1
ATOM 611 C CA . SER A 1 72 ? 1.664 6.407 9.389 1.00 88.94 72 SER A CA 1
ATOM 612 C C . SER A 1 72 ? 2.288 5.690 8.187 1.00 88.94 72 SER A C 1
ATOM 614 O O . SER A 1 72 ? 1.663 4.857 7.527 1.00 88.94 72 SER A O 1
ATOM 616 N N . HIS A 1 73 ? 3.567 5.961 7.924 1.00 87.06 73 HIS A N 1
ATOM 617 C CA . HIS A 1 73 ? 4.308 5.277 6.858 1.00 87.06 73 HIS A CA 1
ATOM 618 C C . HIS A 1 73 ? 4.320 3.752 7.056 1.00 87.06 73 HIS A C 1
ATOM 620 O O . HIS A 1 73 ? 4.160 3.001 6.096 1.00 87.06 73 HIS A O 1
ATOM 626 N N . ALA A 1 74 ? 4.419 3.304 8.310 1.00 87.38 74 ALA A N 1
ATOM 627 C CA . ALA A 1 74 ? 4.342 1.902 8.713 1.00 87.38 74 ALA A CA 1
ATOM 628 C C . ALA A 1 74 ? 2.979 1.260 8.386 1.00 87.38 74 ALA A C 1
ATOM 630 O O . ALA A 1 74 ? 2.918 0.186 7.788 1.00 87.38 74 ALA A O 1
ATOM 631 N N . GLN A 1 75 ? 1.880 1.944 8.718 1.00 90.69 75 GLN A N 1
ATOM 632 C CA . GLN A 1 75 ? 0.520 1.496 8.403 1.00 90.69 75 GLN A CA 1
ATOM 633 C C . GLN A 1 75 ? 0.285 1.405 6.894 1.00 90.69 75 GLN A C 1
ATOM 635 O O . GLN A 1 75 ? -0.263 0.413 6.417 1.00 90.69 75 GLN A O 1
ATOM 640 N N . PHE A 1 76 ? 0.748 2.404 6.138 1.00 90.81 76 PHE A N 1
ATOM 641 C CA . PHE A 1 76 ? 0.610 2.414 4.684 1.00 90.81 76 PHE A CA 1
ATOM 642 C C . PHE A 1 76 ? 1.379 1.257 4.031 1.00 90.81 76 PHE A C 1
ATOM 644 O O . PHE A 1 76 ? 0.849 0.551 3.175 1.00 90.81 76 PHE A O 1
ATOM 651 N N . LYS A 1 77 ? 2.612 0.992 4.483 1.00 89.31 77 LYS A N 1
ATOM 652 C CA . LYS A 1 77 ? 3.394 -0.174 4.044 1.00 89.31 77 LYS A CA 1
ATOM 653 C C . LYS A 1 77 ? 2.666 -1.492 4.304 1.00 89.31 77 LYS A C 1
ATOM 655 O O . LYS A 1 77 ? 2.602 -2.330 3.408 1.00 89.31 77 LYS A O 1
ATOM 660 N N . GLY A 1 78 ? 2.106 -1.669 5.501 1.00 89.81 78 GLY A N 1
ATOM 661 C CA . GLY A 1 78 ? 1.326 -2.862 5.832 1.00 89.81 78 GLY A CA 1
ATOM 662 C C . GLY A 1 78 ? 0.099 -3.020 4.930 1.00 89.81 78 GLY A C 1
ATOM 663 O O . GLY A 1 78 ? -0.139 -4.107 4.406 1.00 89.81 78 GLY A O 1
ATOM 664 N N . ALA A 1 79 ? -0.614 -1.927 4.652 1.00 91.62 79 ALA A N 1
ATOM 665 C CA . ALA A 1 79 ? -1.764 -1.940 3.752 1.00 91.62 79 ALA A CA 1
ATOM 666 C C . ALA A 1 79 ? -1.394 -2.372 2.324 1.00 91.62 79 ALA A C 1
ATOM 668 O O . ALA A 1 79 ? -2.073 -3.229 1.757 1.00 91.62 79 ALA A O 1
ATOM 669 N N . MET A 1 80 ? -0.284 -1.852 1.784 1.00 90.31 80 MET A N 1
ATOM 670 C CA . MET A 1 80 ? 0.245 -2.235 0.468 1.00 90.31 80 MET A CA 1
ATOM 671 C C . MET A 1 80 ? 0.566 -3.731 0.390 1.00 90.31 80 MET A C 1
ATOM 673 O O . MET A 1 80 ? 0.206 -4.392 -0.584 1.00 90.31 80 MET A O 1
ATOM 677 N N . LEU A 1 81 ? 1.188 -4.287 1.435 1.00 89.62 81 LEU A N 1
ATOM 678 C CA . LEU A 1 81 ? 1.461 -5.722 1.516 1.00 89.62 81 LEU A CA 1
ATOM 679 C C . LEU A 1 81 ? 0.156 -6.530 1.501 1.00 89.62 81 LEU A C 1
ATOM 681 O O . LEU A 1 81 ? 0.025 -7.477 0.725 1.00 89.62 81 LEU A O 1
ATOM 685 N N . VAL A 1 82 ? -0.827 -6.155 2.323 1.00 89.56 82 VAL A N 1
ATOM 686 C CA . VAL A 1 82 ? -2.131 -6.841 2.390 1.00 89.56 82 VAL A CA 1
ATOM 687 C C . VAL A 1 82 ? -2.841 -6.829 1.030 1.00 89.56 82 VAL A C 1
ATOM 689 O O . VAL A 1 82 ? -3.320 -7.885 0.593 1.00 89.56 82 VAL A O 1
ATOM 692 N N . ALA A 1 83 ? -2.792 -5.692 0.325 1.00 88.38 83 ALA A N 1
ATOM 693 C CA . ALA A 1 83 ? -3.279 -5.524 -1.047 1.00 88.38 83 ALA A CA 1
ATOM 694 C C . ALA A 1 83 ? -2.513 -6.376 -2.084 1.00 88.38 83 ALA A C 1
ATOM 696 O O . ALA A 1 83 ? -2.971 -6.560 -3.208 1.00 88.38 83 ALA A O 1
ATOM 697 N N . GLY A 1 84 ? -1.370 -6.958 -1.707 1.00 87.88 84 GLY A N 1
ATOM 698 C CA . GLY A 1 84 ? -0.571 -7.859 -2.540 1.00 87.88 84 GLY A CA 1
ATOM 699 C C . GLY A 1 84 ? 0.608 -7.192 -3.247 1.00 87.88 84 GLY A C 1
ATOM 700 O O . GLY A 1 84 ? 1.269 -7.839 -4.060 1.00 87.88 84 GLY A O 1
ATOM 701 N N . TYR A 1 85 ? 0.906 -5.930 -2.938 1.00 87.81 85 TYR A N 1
ATOM 702 C CA . TYR A 1 85 ? 2.052 -5.219 -3.493 1.00 87.81 85 TYR A CA 1
ATOM 703 C C . TYR A 1 85 ? 3.309 -5.508 -2.676 1.00 87.81 85 TYR A C 1
ATOM 705 O O . TYR A 1 85 ? 3.387 -5.197 -1.489 1.00 87.81 85 TYR A O 1
ATOM 713 N N . LEU A 1 86 ? 4.319 -6.085 -3.327 1.00 84.56 86 LEU A N 1
ATOM 714 C CA . LEU A 1 86 ? 5.600 -6.398 -2.698 1.00 84.56 86 LEU A CA 1
ATOM 715 C C . LEU A 1 86 ? 6.638 -5.309 -2.997 1.00 84.56 86 LEU A C 1
ATOM 717 O O . LEU A 1 86 ? 6.744 -4.890 -4.156 1.00 84.56 86 LEU A O 1
ATOM 721 N N . PRO A 1 87 ? 7.414 -4.866 -1.991 1.00 85.06 87 PRO A N 1
ATOM 722 C CA . PRO A 1 87 ? 8.490 -3.912 -2.210 1.00 85.06 87 PRO A CA 1
ATOM 723 C C . PRO A 1 87 ? 9.585 -4.540 -3.076 1.00 85.06 87 PRO A C 1
ATOM 725 O O . PRO A 1 87 ? 9.903 -5.723 -2.927 1.00 85.06 87 PRO A O 1
ATOM 728 N N . THR A 1 88 ? 10.183 -3.750 -3.965 1.00 81.69 88 THR A N 1
ATOM 729 C CA . THR A 1 88 ? 11.341 -4.185 -4.759 1.00 81.69 88 THR A CA 1
ATOM 730 C C . THR A 1 88 ? 12.572 -4.381 -3.883 1.00 81.69 88 THR A C 1
ATOM 732 O O . THR A 1 88 ? 13.284 -5.368 -4.051 1.00 81.69 88 THR A O 1
ATOM 735 N N . GLU A 1 89 ? 12.770 -3.492 -2.906 1.00 78.88 89 GLU A N 1
ATOM 736 C CA . GLU A 1 89 ? 13.876 -3.536 -1.953 1.00 78.88 89 GLU A CA 1
ATOM 737 C C . GLU A 1 89 ? 13.364 -3.417 -0.512 1.00 78.88 89 GLU A C 1
ATOM 739 O O . GLU A 1 89 ? 12.972 -2.356 -0.032 1.00 78.88 89 GLU A O 1
ATOM 744 N N . LYS A 1 90 ? 13.363 -4.546 0.206 1.00 68.94 90 LYS A N 1
ATOM 745 C CA . LYS A 1 90 ? 12.837 -4.655 1.580 1.00 68.94 90 LYS A CA 1
ATOM 746 C C . LYS A 1 90 ? 13.636 -3.846 2.617 1.00 68.94 90 LYS A C 1
ATOM 748 O O . LYS A 1 90 ? 13.074 -3.466 3.643 1.00 68.94 90 LYS A O 1
ATOM 753 N N . GLY A 1 91 ? 14.921 -3.594 2.350 1.00 66.12 91 GLY A N 1
ATOM 754 C CA . GLY A 1 91 ? 15.837 -2.879 3.248 1.00 66.12 91 GLY A CA 1
ATOM 755 C C . GLY A 1 91 ? 15.710 -1.353 3.211 1.00 66.12 91 GLY A C 1
ATOM 756 O O . GLY A 1 91 ? 16.235 -0.683 4.098 1.00 66.12 91 GLY A O 1
ATOM 757 N N . GLU A 1 92 ? 15.004 -0.793 2.227 1.00 69.44 92 GLU A N 1
ATOM 758 C CA . GLU A 1 92 ? 14.820 0.653 2.126 1.00 69.44 92 GLU A CA 1
ATOM 759 C C . GLU A 1 92 ? 13.755 1.163 3.107 1.00 69.44 92 GLU A C 1
ATOM 761 O O . GLU A 1 92 ? 12.783 0.477 3.447 1.00 69.44 92 GLU A O 1
ATOM 766 N N . GLN A 1 93 ? 13.913 2.407 3.567 1.00 71.62 93 GLN A N 1
ATOM 767 C CA . GLN A 1 93 ? 12.883 3.063 4.371 1.00 71.62 93 GLN A CA 1
ATOM 768 C C . GLN A 1 93 ? 11.696 3.496 3.503 1.00 71.62 93 GLN A C 1
ATOM 770 O O . GLN A 1 93 ? 10.550 3.328 3.911 1.00 71.62 93 GLN A O 1
ATOM 775 N N . SER A 1 94 ? 11.945 3.979 2.290 1.00 76.69 94 SER A N 1
ATOM 776 C CA . SER A 1 94 ? 10.912 4.292 1.302 1.00 76.69 94 SER A CA 1
ATOM 777 C C . SER A 1 94 ? 10.832 3.142 0.311 1.00 76.69 94 SER A C 1
ATOM 779 O O . SER A 1 94 ? 11.773 2.906 -0.426 1.00 76.69 94 SER A O 1
ATOM 781 N N . TRP A 1 95 ? 9.731 2.396 0.324 1.00 83.31 95 TRP A N 1
ATOM 782 C CA . TRP A 1 95 ? 9.574 1.228 -0.543 1.00 83.31 95 TRP A CA 1
ATOM 783 C C . TRP A 1 95 ? 9.095 1.640 -1.922 1.00 83.31 95 TRP A C 1
ATOM 785 O O . TRP A 1 95 ? 8.108 2.365 -2.036 1.00 83.31 95 TRP A O 1
ATOM 795 N N . HIS A 1 96 ? 9.748 1.111 -2.946 1.00 82.75 96 HIS A N 1
ATOM 796 C CA . HIS A 1 96 ? 9.271 1.160 -4.320 1.00 82.75 96 HIS A CA 1
ATOM 797 C C . HIS A 1 96 ? 8.513 -0.127 -4.644 1.00 82.75 96 HIS A C 1
ATOM 799 O O . HIS A 1 96 ? 8.831 -1.203 -4.131 1.00 82.75 96 HIS A O 1
ATOM 805 N N . PHE A 1 97 ? 7.493 -0.023 -5.491 1.00 84.31 97 PHE A N 1
ATOM 806 C CA . PHE A 1 97 ? 6.673 -1.162 -5.894 1.00 84.31 97 PHE A CA 1
ATOM 807 C C . PHE A 1 97 ? 6.520 -1.196 -7.411 1.00 84.31 97 PHE A C 1
ATOM 809 O O . PHE A 1 97 ? 6.670 -0.189 -8.102 1.00 84.31 97 PHE A O 1
ATOM 816 N N . LYS A 1 98 ? 6.171 -2.372 -7.933 1.00 85.12 98 LYS A N 1
ATOM 817 C CA . LYS A 1 98 ? 5.791 -2.572 -9.338 1.00 85.12 98 LYS A CA 1
ATOM 818 C C . LYS A 1 98 ? 4.354 -2.125 -9.584 1.00 85.12 98 LYS A C 1
ATOM 820 O O . LYS A 1 98 ? 3.458 -2.941 -9.802 1.00 85.12 98 LYS A O 1
ATOM 825 N N . ILE A 1 99 ? 4.142 -0.823 -9.478 1.00 84.38 99 ILE A N 1
ATOM 826 C CA . ILE A 1 99 ? 2.831 -0.188 -9.563 1.00 84.38 99 ILE A CA 1
ATOM 827 C C . ILE A 1 99 ? 2.855 0.984 -10.531 1.00 84.38 99 ILE A C 1
ATOM 829 O O . ILE A 1 99 ? 3.911 1.385 -11.000 1.00 84.38 99 ILE A O 1
ATOM 833 N N . LYS A 1 100 ? 1.681 1.506 -10.855 1.00 82.88 100 LYS A N 1
ATOM 834 C CA . LYS A 1 100 ? 1.495 2.786 -11.531 1.00 82.88 100 LYS A CA 1
ATOM 835 C C . LYS A 1 100 ? 0.252 3.468 -10.949 1.00 82.88 100 LYS A C 1
ATOM 837 O O . LYS A 1 100 ? -0.675 2.749 -10.551 1.00 82.88 100 LYS A O 1
ATOM 842 N N . PRO A 1 101 ? 0.194 4.808 -10.922 1.00 77.56 101 PRO A N 1
ATOM 843 C CA . PRO A 1 101 ? -1.036 5.518 -10.603 1.00 77.56 101 PRO A CA 1
ATOM 844 C C . PRO A 1 101 ? -2.157 5.109 -11.567 1.00 77.56 101 PRO A C 1
ATOM 846 O O . PRO A 1 101 ? -1.928 4.893 -12.761 1.00 77.56 101 PRO A O 1
ATOM 849 N N . ALA A 1 102 ? -3.377 4.972 -11.055 1.00 75.50 102 ALA A N 1
ATOM 850 C CA . ALA A 1 102 ? -4.562 4.698 -11.865 1.00 75.50 102 ALA A CA 1
ATOM 851 C C . ALA A 1 102 ? -5.006 5.921 -12.686 1.00 75.50 102 ALA A C 1
ATOM 853 O O . ALA A 1 102 ? -5.717 5.767 -13.681 1.00 75.50 102 ALA A O 1
ATOM 854 N N . TYR A 1 103 ? -4.579 7.118 -12.280 1.00 66.50 103 TYR A N 1
ATOM 855 C CA . TYR A 1 103 ? -4.838 8.372 -12.975 1.00 66.50 103 TYR A CA 1
ATOM 856 C C . TYR A 1 103 ? -3.665 8.731 -13.894 1.00 66.50 103 TYR A C 1
ATOM 858 O O . TYR A 1 103 ? -2.501 8.578 -13.532 1.00 66.50 103 TYR A O 1
ATOM 866 N N . ASP A 1 104 ? -3.974 9.218 -15.094 1.00 54.97 104 ASP A N 1
ATOM 867 C CA . ASP A 1 104 ? -2.971 9.715 -16.036 1.00 54.97 104 ASP A CA 1
ATOM 868 C C . ASP A 1 104 ? -2.446 11.073 -15.526 1.00 54.97 104 ASP A C 1
ATOM 870 O O . ASP A 1 104 ? -3.218 12.032 -15.406 1.00 54.97 104 ASP A O 1
ATOM 874 N N . GLU A 1 105 ? -1.139 11.168 -15.233 1.00 52.44 105 GLU A N 1
ATOM 875 C CA . GLU A 1 105 ? -0.449 12.385 -14.746 1.00 52.44 105 GLU A CA 1
ATOM 876 C C . GLU A 1 105 ? -0.686 13.629 -15.636 1.00 52.44 105 GLU A C 1
ATOM 878 O O . GLU A 1 105 ? -0.399 14.753 -15.227 1.00 52.44 105 GLU A O 1
ATOM 883 N N . LYS A 1 106 ? -1.251 13.483 -16.844 1.00 45.81 106 LYS A N 1
ATOM 884 C CA . LYS A 1 106 ? -1.578 14.610 -17.730 1.00 45.81 106 LYS A CA 1
ATOM 885 C C . LYS A 1 106 ? -2.715 15.515 -17.253 1.00 45.81 106 LYS A C 1
ATOM 887 O O . LYS A 1 106 ? -2.907 16.568 -17.855 1.00 45.81 106 LYS A O 1
ATOM 892 N N . SER A 1 107 ? -3.451 15.160 -16.202 1.00 45.88 107 SER A N 1
ATOM 893 C CA . SER A 1 107 ? -4.627 15.945 -15.783 1.00 45.88 107 SER A CA 1
ATOM 894 C C . SER A 1 107 ? -4.330 17.063 -14.773 1.00 45.88 107 SER A C 1
ATOM 896 O O . SER A 1 107 ? -5.219 17.857 -14.487 1.00 45.88 107 SER A O 1
ATOM 898 N N . PHE A 1 108 ? -3.094 17.175 -14.271 1.00 44.47 108 PHE A N 1
ATOM 899 C CA . PHE A 1 108 ? -2.675 18.252 -13.360 1.00 44.47 108 PHE A CA 1
ATOM 900 C C . PHE A 1 108 ? -1.467 19.026 -13.910 1.00 44.47 108 PHE A C 1
ATOM 902 O O . PHE A 1 108 ? -0.472 19.255 -13.222 1.00 44.47 108 PHE A O 1
ATOM 909 N N . SER A 1 109 ? -1.546 19.450 -15.175 1.00 38.50 109 SER A N 1
ATOM 910 C CA . SER A 1 109 ? -0.768 20.617 -15.605 1.00 38.50 109 SER A CA 1
ATOM 911 C C . SER A 1 109 ? -1.422 21.861 -15.006 1.00 38.50 109 SER A C 1
ATOM 913 O O . SER A 1 109 ? -2.630 22.040 -15.128 1.00 38.50 109 SER A O 1
ATOM 915 N N . HIS A 1 110 ? -0.611 22.642 -14.296 1.00 45.50 110 HIS A N 1
ATOM 916 C CA . HIS A 1 110 ? -0.974 23.892 -13.634 1.00 45.50 110 HIS A CA 1
ATOM 917 C C . HIS A 1 110 ? -1.654 24.876 -14.598 1.00 45.50 110 HIS A C 1
ATOM 919 O O . HIS A 1 110 ? -1.176 25.039 -15.722 1.00 45.50 110 HIS A O 1
ATOM 925 N N . ASP A 1 111 ? -2.677 25.571 -14.101 1.00 37.00 111 ASP A N 1
ATOM 926 C CA . ASP A 1 111 ? -2.982 26.955 -14.484 1.00 37.00 111 ASP A CA 1
ATOM 927 C C . ASP A 1 111 ? -2.739 27.840 -13.251 1.00 37.00 111 ASP A C 1
ATOM 929 O O . ASP A 1 111 ? -3.187 27.427 -12.150 1.00 37.00 111 ASP A O 1
#

Radius of gyration: 13.81 Å; chains: 1; bounding box: 29×43×33 Å

=== Feature glossary ===
The features interleaved in this record are:

— What the protein is —

Sequence gives the chain of amino acids in standard one-letter code (A=alanine, C=cysteine, …, Y=tyrosine), read N→C. It is the only feature that is directly encoded by the gene; all structural features are derived from the folded form of this sequence.

Database cross-references. InterPro integrates a dozen domain/family signature databases into unified entries with residue-range hits. GO terms attach function/process/location labels with evidence codes. CATH codes position the fold in a four-level structural taxonomy. Organism is the NCBI-taxonomy species name.

— Where its atoms are —

Atomic coordinates in PDBx/mmCIF format — the same representation the Protein Data Bank distributes. Each line of the _atom_site loop places one backbone atom in Cartesian space (units: ångströms, origin: arbitrary).

The six renders are orthographic views along the three Cartesian axes in both directions. Representation (cartoon, sticks, or surface) and color scheme (sequence-rainbow or by-chain) vary across proteins so the training set covers all the common visualization conventions.

— Local backbone conformation —

Eight-state secondary structure (DSSP): H is the canonical α-helix, G the tighter 3₁₀-helix, I the wider π-helix; E/B are β-structure, T and S are turns and bends, and '-' is everything else. DSSP derives these from the pattern of main-chain N–H···O=C hydrogen bonds, not from the sequence.

P-SEA three-state annotation labels each residue as helix, strand, or coil based purely on the geometry of the Cα trace. It serves as a fallback when the full backbone (and thus DSSP) is unavailable.

The φ/ψ torsion pair specifies the backbone conformation at each residue. φ rotates about the N–Cα bond, ψ about the Cα–C bond. Steric clashes forbid most of the (φ, ψ) plane — the allowed regions (α-helix basin, β-sheet basin, left-handed helix) are the Ramachandran-allowed regions.

— Global shape and packing —

The geometric summary reports three shape descriptors. Rg (radius of gyration) measures how spread out the Cα atoms are about their centre of mass; compact globular proteins have small Rg, elongated or unfolded ones large. Cα contacts (<8 Å, |i−j|>4) count long-range residue pairs in spatial proximity — high for tightly packed folds, near zero for rods or random coil. The bounding-box extents give the protein's footprint along x, y, z in Å.

Solvent-accessible surface area (SASA) is the area in Å² traced out by the centre of a 1.4 Å probe sphere (a water molecule) rolled over the protein's van der Waals surface (Shrake–Rupley / Lee–Richards construction). Buried residues have near-zero SASA; fully exposed residues can exceed 200 Å². The total SASA scales roughly with the number of surface residues.

The contact map is a binary N×N matrix image: pixel (i, j) is dark where Cα_i and Cα_j are within 8 Å and |i−j|>4. Because the |i−j|>4 filter removes local helical contacts, off-diagonal stripes parallel to the main diagonal indicate parallel β-sheets; stripes perpendicular to it indicate antiparallel β-sheets. The Ramachandran plot scatters every residue's (φ, ψ) pair against the sterically allowed regions. The PAE heatmap renders the predicted-aligned-error matrix.

— Structural neighborhood —

3Di is Foldseek's structural alphabet. Each residue is assigned one of twenty discrete states based on how its Cα sits relative to its spatial (not sequential) neighbors. Aligning 3Di strings finds structural homologs roughly as well as full 3D superposition, but orders of magnitude faster.

Nearest PDB neighbors are the top structural matches found by Foldseek when searching this structure against the entire Protein Data Bank. Each hit reports a TM-score (0 to 1; >0.5 almost always implies the same fold) and an E-value. These are *structural* homologs — they may share no detectable sequence similarity.

— Confidence and disorder —

For AlphaFold models, the B-factor field carries pLDDT — the model's own estimate of local accuracy on a 0–100 scale. Regions with pLDDT<50 should be treated as essentially unmodeled; they often correspond to intrinsically disordered segments.

Crystallographic B-factors measure how much each atom's electron density is smeared out, in Å². They rise in mobile loops and surface residues and fall in the buried interior. In AlphaFold models this column is repurposed to hold pLDDT instead.

Predicted aligned error is AlphaFold's pairwise confidence. Unlike pLDDT (per-residue), PAE is per-residue-pair and captures whether two parts of the structure are correctly placed relative to each other. Units are ångströms of expected positional error.